Protein AF-A0A2K3L3F2-F1 (afdb_monomer_lite)

pLDDT: mean 91.66, std 7.4, range [53.53, 98.12]

Sequence (121 aa):
AVIVPLGILFFASGLIVNLIQAVCFVIVRPISKNLHRRINRLLAELLWLELVWIFDWWAGVKIQVFTDRETFRVLGKEHALVISNHKSDIDWLVGWILAQRSGCLGSTLAVMKKSSKFLPA

Radius of gyration: 16.31 Å; chains: 1; bounding box: 40×31×43 Å

Structure (mmCIF, N/CA/C/O backbone):
data_AF-A0A2K3L3F2-F1
#
_entry.id   AF-A0A2K3L3F2-F1
#
loop_
_atom_site.group_PDB
_atom_site.id
_atom_site.type_symbol
_atom_site.label_atom_id
_atom_site.label_alt_id
_atom_site.label_comp_id
_atom_site.label_asym_id
_atom_site.label_entity_id
_atom_site.label_seq_id
_atom_site.pdbx_PDB_ins_code
_atom_site.Cartn_x
_atom_site.Cartn_y
_atom_site.Cartn_z
_atom_site.occupancy
_atom_site.B_iso_or_equiv
_atom_site.auth_seq_id
_atom_site.auth_comp_id
_atom_site.auth_asym_id
_atom_site.auth_atom_id
_atom_site.pdbx_PDB_model_num
ATOM 1 N N . ALA A 1 1 ? 8.465 -15.418 17.833 1.00 63.62 1 ALA A N 1
ATOM 2 C CA . ALA A 1 1 ? 8.685 -16.426 16.772 1.00 63.62 1 ALA A CA 1
ATOM 3 C C . ALA A 1 1 ? 8.154 -15.977 15.404 1.00 63.62 1 ALA A C 1
ATOM 5 O O . ALA A 1 1 ? 8.884 -16.115 14.439 1.00 63.62 1 ALA A O 1
ATOM 6 N N . VAL A 1 2 ? 6.946 -15.398 15.304 1.00 75.19 2 VAL A N 1
ATOM 7 C CA . VAL A 1 2 ? 6.312 -15.031 14.010 1.00 75.19 2 VAL A CA 1
ATOM 8 C C . VAL A 1 2 ? 6.909 -13.780 13.333 1.00 75.19 2 VAL A C 1
ATOM 10 O O . VAL A 1 2 ? 6.875 -13.666 12.114 1.00 75.19 2 VAL A O 1
ATOM 13 N N . ILE A 1 3 ? 7.519 -12.874 14.103 1.00 79.50 3 ILE A N 1
ATOM 14 C CA . ILE A 1 3 ? 8.073 -11.604 13.591 1.00 79.50 3 ILE A CA 1
ATOM 15 C C . ILE A 1 3 ? 9.191 -11.831 12.561 1.00 79.50 3 ILE A C 1
ATOM 17 O O . ILE A 1 3 ? 9.231 -11.151 11.544 1.00 79.50 3 ILE A O 1
ATOM 21 N N . VAL A 1 4 ? 10.080 -12.802 12.797 1.00 83.25 4 VAL A N 1
ATOM 22 C CA . VAL A 1 4 ? 11.232 -13.053 11.914 1.00 83.25 4 VAL A CA 1
ATOM 23 C C . VAL A 1 4 ? 10.790 -13.558 10.530 1.00 83.25 4 VAL A C 1
ATOM 25 O O . VAL A 1 4 ? 11.202 -12.956 9.543 1.00 83.25 4 VAL A O 1
ATOM 28 N N . PRO A 1 5 ? 9.913 -14.578 10.409 1.00 88.31 5 PRO A N 1
ATOM 29 C CA . PRO A 1 5 ? 9.360 -14.981 9.116 1.00 88.31 5 PRO A CA 1
ATOM 30 C C . PRO A 1 5 ? 8.631 -1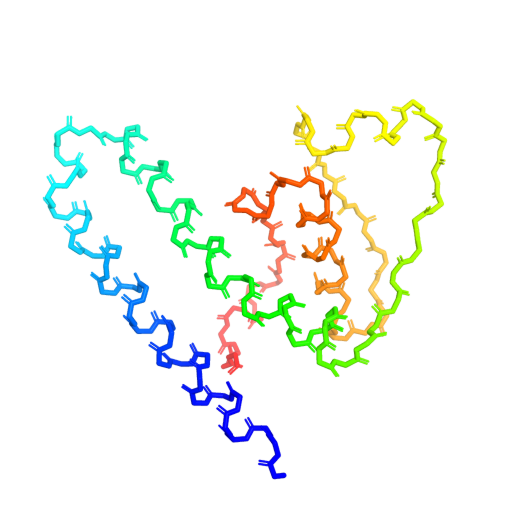3.861 8.366 1.00 88.31 5 PRO A C 1
ATOM 32 O O . PRO A 1 5 ? 8.828 -13.728 7.163 1.00 88.31 5 PRO A O 1
ATOM 35 N N . LEU A 1 6 ? 7.826 -13.044 9.059 1.00 88.31 6 LEU A N 1
ATOM 36 C CA . LEU A 1 6 ? 7.112 -11.924 8.431 1.00 88.31 6 LEU A CA 1
ATOM 37 C C . LEU A 1 6 ? 8.073 -10.836 7.936 1.00 88.31 6 LEU A C 1
ATOM 39 O O . LEU A 1 6 ? 7.906 -10.332 6.832 1.00 88.31 6 LEU A O 1
ATOM 43 N N . GLY A 1 7 ? 9.110 -10.516 8.714 1.00 89.12 7 GLY A N 1
ATOM 44 C CA . GLY A 1 7 ? 10.148 -9.577 8.289 1.00 89.12 7 GLY A CA 1
ATOM 45 C C . GLY A 1 7 ? 10.927 -10.078 7.069 1.00 89.12 7 GLY A C 1
ATOM 46 O O . GLY A 1 7 ? 11.183 -9.310 6.145 1.00 89.12 7 GLY A O 1
ATOM 47 N N . ILE A 1 8 ? 11.257 -11.375 7.024 1.00 92.31 8 ILE A N 1
ATOM 48 C CA . ILE A 1 8 ? 11.921 -11.997 5.866 1.00 92.31 8 ILE A CA 1
ATOM 49 C C . ILE A 1 8 ? 11.017 -11.958 4.632 1.00 92.31 8 ILE A C 1
ATOM 51 O O . ILE A 1 8 ? 11.503 -11.634 3.549 1.00 92.31 8 ILE A O 1
ATOM 55 N N . LEU A 1 9 ? 9.726 -12.269 4.790 1.00 92.31 9 LEU A N 1
ATOM 56 C CA . LEU A 1 9 ? 8.750 -12.217 3.703 1.00 92.31 9 LEU A CA 1
ATOM 57 C C . LEU A 1 9 ? 8.684 -10.806 3.112 1.00 92.31 9 LEU A C 1
ATOM 59 O O . LEU A 1 9 ? 8.948 -10.645 1.923 1.00 92.31 9 LEU A O 1
ATOM 63 N N . PHE A 1 10 ? 8.476 -9.792 3.955 1.00 91.50 10 PHE A N 1
ATOM 64 C CA . PHE A 1 10 ? 8.354 -8.407 3.507 1.00 91.50 10 PHE A CA 1
ATOM 65 C C . PHE A 1 10 ? 9.632 -7.911 2.830 1.00 91.50 10 PHE A C 1
ATOM 67 O O . PHE A 1 10 ? 9.586 -7.244 1.795 1.00 91.50 10 PHE A O 1
ATOM 74 N N . PHE A 1 11 ? 10.795 -8.278 3.372 1.00 92.94 11 PHE A N 1
ATOM 75 C CA . PHE A 1 11 ? 12.080 -7.916 2.784 1.00 92.94 11 PHE A CA 1
ATOM 76 C C . PHE A 1 11 ? 12.303 -8.591 1.423 1.00 92.94 11 PHE A C 1
ATOM 78 O O . PHE A 1 11 ? 12.702 -7.929 0.463 1.00 92.94 11 PHE A O 1
ATOM 85 N N . ALA A 1 12 ? 12.008 -9.888 1.307 1.00 95.69 12 ALA A N 1
ATOM 86 C CA . ALA A 1 12 ? 12.121 -10.626 0.053 1.00 95.69 12 ALA A CA 1
ATOM 87 C C . ALA A 1 12 ? 11.147 -10.090 -1.010 1.00 95.69 12 ALA A C 1
ATOM 89 O O . ALA A 1 12 ? 11.569 -9.803 -2.133 1.00 95.69 12 ALA A O 1
ATOM 90 N N . SER A 1 13 ? 9.877 -9.879 -0.653 1.00 95.75 13 SER A N 1
ATOM 91 C CA . SER A 1 13 ? 8.875 -9.239 -1.511 1.00 95.75 13 SER A CA 1
ATOM 92 C C . SER A 1 13 ? 9.328 -7.853 -1.957 1.00 95.75 13 SER A C 1
ATOM 94 O O . SER A 1 13 ? 9.271 -7.534 -3.144 1.00 95.75 13 SER A O 1
ATOM 96 N N . GLY A 1 14 ? 9.841 -7.044 -1.026 1.00 95.44 14 GLY A N 1
ATOM 97 C CA . GLY A 1 14 ? 10.381 -5.719 -1.301 1.00 95.44 14 GLY A CA 1
ATOM 98 C C . GLY A 1 14 ? 11.513 -5.760 -2.324 1.00 95.44 14 GLY A C 1
ATOM 99 O O . GLY A 1 14 ? 11.484 -4.997 -3.290 1.00 95.44 14 GLY A O 1
ATOM 100 N N . LEU A 1 15 ? 12.474 -6.676 -2.177 1.00 96.44 15 LEU A N 1
ATOM 101 C CA . LEU A 1 15 ? 13.559 -6.859 -3.146 1.00 96.44 15 LEU A CA 1
ATOM 102 C C . LEU A 1 15 ? 13.039 -7.270 -4.529 1.00 96.44 15 LEU A C 1
ATOM 104 O O . LEU A 1 15 ? 13.450 -6.685 -5.531 1.00 96.44 15 LEU A O 1
ATOM 108 N N . ILE A 1 16 ? 12.118 -8.235 -4.590 1.00 96.94 16 ILE A N 1
ATOM 109 C CA . ILE A 1 16 ? 11.528 -8.715 -5.848 1.00 96.94 16 ILE A CA 1
ATOM 110 C C . ILE A 1 16 ? 10.780 -7.580 -6.555 1.00 96.94 16 ILE A C 1
ATOM 112 O O . ILE A 1 16 ? 11.013 -7.319 -7.735 1.00 96.94 16 ILE A O 1
ATOM 116 N N . VAL A 1 17 ? 9.918 -6.862 -5.833 1.00 96.88 17 VAL A N 1
ATOM 117 C CA . VAL A 1 17 ? 9.135 -5.743 -6.371 1.00 96.88 17 VAL A CA 1
ATOM 118 C C . VAL A 1 17 ? 10.051 -4.628 -6.874 1.00 96.88 17 VAL A C 1
ATOM 120 O O . VAL A 1 17 ? 9.863 -4.156 -7.996 1.00 96.88 17 VAL A O 1
ATOM 123 N N . ASN A 1 18 ? 11.072 -4.242 -6.102 1.00 96.12 18 ASN A N 1
ATOM 124 C CA . ASN A 1 18 ? 12.020 -3.202 -6.511 1.00 96.12 18 ASN A CA 1
ATOM 125 C C . ASN A 1 18 ? 12.852 -3.623 -7.730 1.00 96.12 18 ASN A C 1
ATOM 127 O O . ASN A 1 18 ? 13.107 -2.797 -8.607 1.00 96.12 18 ASN A O 1
ATOM 131 N N . LEU A 1 19 ? 13.235 -4.900 -7.837 1.00 97.69 19 LEU A N 1
ATOM 132 C CA . LEU A 1 19 ? 13.923 -5.420 -9.019 1.00 97.69 19 LEU A CA 1
ATOM 133 C C . LEU A 1 19 ? 13.038 -5.307 -10.268 1.00 97.69 19 LEU A C 1
ATOM 135 O O . LEU A 1 19 ? 13.491 -4.816 -11.303 1.00 97.69 19 LEU A O 1
ATOM 139 N N . ILE A 1 20 ? 11.762 -5.691 -10.169 1.00 97.62 20 ILE A N 1
ATOM 140 C CA . ILE A 1 20 ? 10.802 -5.547 -11.272 1.00 97.62 20 ILE A CA 1
ATOM 141 C C . ILE A 1 20 ? 10.615 -4.065 -11.626 1.00 97.62 20 ILE A C 1
ATOM 143 O O . ILE A 1 20 ? 10.662 -3.705 -12.803 1.00 97.62 20 ILE A O 1
ATOM 147 N N . GLN A 1 21 ? 10.463 -3.185 -10.630 1.00 97.06 21 GLN A N 1
ATOM 148 C CA . GLN A 1 21 ? 10.364 -1.738 -10.846 1.00 97.06 21 GLN A CA 1
ATOM 149 C C . GLN A 1 21 ? 11.602 -1.182 -11.564 1.00 97.06 21 GLN A C 1
ATOM 151 O O . GLN A 1 21 ? 11.450 -0.395 -12.498 1.00 97.06 21 GLN A O 1
ATOM 156 N N . ALA A 1 22 ? 12.810 -1.620 -11.199 1.00 97.81 22 ALA A N 1
ATOM 157 C CA . ALA A 1 22 ? 14.054 -1.213 -11.852 1.00 97.81 22 ALA A CA 1
ATOM 158 C C . ALA A 1 22 ? 14.107 -1.659 -13.323 1.00 97.81 22 ALA A C 1
ATOM 160 O O . ALA A 1 22 ? 14.432 -0.861 -14.205 1.00 97.81 22 ALA A O 1
ATOM 161 N N . VAL A 1 23 ? 13.709 -2.900 -13.615 1.00 97.81 23 VAL A N 1
ATOM 162 C CA . VAL A 1 23 ? 13.609 -3.409 -14.993 1.00 97.81 23 VAL A CA 1
ATOM 163 C C . VAL A 1 23 ? 12.583 -2.602 -15.797 1.00 97.81 23 VAL A C 1
ATOM 165 O O . VAL A 1 23 ? 12.879 -2.133 -16.899 1.00 97.81 23 VAL A O 1
ATOM 168 N N . CYS A 1 24 ? 11.394 -2.350 -15.239 1.00 97.25 24 CYS A N 1
ATOM 169 C CA . CYS A 1 24 ? 10.380 -1.506 -15.873 1.00 97.25 24 CYS A CA 1
ATOM 170 C C . CYS A 1 24 ? 10.863 -0.063 -16.076 1.00 97.25 24 CYS A C 1
ATOM 172 O O . CYS A 1 24 ? 10.516 0.569 -17.076 1.00 97.25 24 CYS A O 1
ATOM 174 N N . PHE A 1 25 ? 11.671 0.473 -15.163 1.00 97.38 25 PHE A N 1
ATOM 175 C CA . PHE A 1 25 ? 12.250 1.803 -15.295 1.00 97.38 25 PHE A CA 1
ATOM 176 C C . PHE A 1 25 ? 13.209 1.890 -16.486 1.00 97.38 25 PHE A C 1
ATOM 178 O O . PHE A 1 25 ? 13.173 2.877 -17.216 1.00 97.38 25 PHE A O 1
ATOM 185 N N . VAL A 1 26 ? 14.030 0.865 -16.722 1.00 98.12 26 VAL A N 1
ATOM 186 C CA . VAL A 1 26 ? 14.970 0.848 -17.854 1.00 98.12 26 VAL A CA 1
ATOM 187 C C . VAL A 1 26 ? 14.250 0.599 -19.182 1.00 98.12 26 VAL A C 1
ATOM 189 O O . VAL A 1 26 ? 14.545 1.272 -20.164 1.00 98.12 26 VAL A O 1
ATOM 192 N N . ILE A 1 27 ? 13.280 -0.321 -19.219 1.00 97.50 27 ILE A N 1
ATOM 193 C CA . ILE A 1 27 ? 12.655 -0.773 -20.475 1.00 97.50 27 ILE A CA 1
ATOM 194 C C . ILE A 1 27 ? 11.414 0.054 -20.841 1.00 97.50 27 ILE A C 1
ATOM 196 O O . ILE A 1 27 ? 11.261 0.498 -21.976 1.00 97.50 27 ILE A O 1
ATOM 200 N N . VAL A 1 28 ? 10.502 0.270 -19.890 1.00 97.38 28 VAL A N 1
ATOM 201 C CA . VAL A 1 28 ? 9.164 0.829 -20.162 1.00 97.38 28 VAL A CA 1
ATOM 202 C C . VAL A 1 28 ? 9.160 2.351 -20.095 1.00 97.38 28 VAL A C 1
ATOM 204 O O . VAL A 1 28 ? 8.490 3.009 -20.894 1.00 97.38 28 VAL A O 1
ATOM 207 N N . ARG A 1 29 ? 9.900 2.943 -19.149 1.00 96.31 29 ARG A N 1
ATOM 208 C CA . ARG A 1 29 ? 9.914 4.401 -18.953 1.00 96.31 29 ARG A CA 1
ATOM 209 C C . ARG A 1 29 ? 10.360 5.191 -20.191 1.00 96.31 29 ARG A C 1
ATOM 211 O O . ARG A 1 29 ? 9.733 6.230 -20.420 1.00 96.31 29 ARG A O 1
ATOM 218 N N . PRO A 1 30 ? 11.379 4.770 -20.975 1.00 96.94 30 PRO A N 1
ATOM 219 C CA . PRO A 1 30 ? 11.766 5.483 -22.194 1.00 96.94 30 PRO A CA 1
ATOM 220 C C . PRO A 1 30 ? 10.661 5.488 -23.255 1.00 96.94 30 PRO A C 1
ATOM 222 O O . PRO A 1 30 ? 10.522 6.470 -23.975 1.00 96.94 30 PRO A O 1
ATOM 225 N N . ILE A 1 31 ? 9.849 4.427 -23.310 1.00 97.12 31 ILE A N 1
ATOM 226 C CA . ILE A 1 31 ? 8.755 4.276 -24.278 1.00 97.12 31 ILE A CA 1
ATOM 227 C C . ILE A 1 31 ? 7.534 5.092 -23.841 1.00 97.12 31 ILE A C 1
ATOM 229 O O . ILE A 1 31 ? 6.945 5.829 -24.628 1.00 97.12 31 ILE A O 1
ATOM 233 N N . SER A 1 32 ? 7.125 4.972 -22.574 1.00 97.62 32 SER A N 1
ATOM 234 C CA . SER A 1 32 ? 5.968 5.697 -22.052 1.00 97.62 32 SER A CA 1
ATOM 235 C C . SER A 1 32 ? 6.054 5.923 -20.550 1.00 97.62 32 SER A C 1
ATOM 237 O O . SER A 1 32 ? 5.917 5.011 -19.729 1.00 97.62 32 SER A O 1
ATOM 239 N N . LYS A 1 33 ? 6.146 7.201 -20.171 1.00 96.62 33 LYS A N 1
ATOM 240 C CA . LYS A 1 33 ? 6.066 7.625 -18.768 1.00 96.62 33 LYS A CA 1
ATOM 241 C C . LYS A 1 33 ? 4.725 7.246 -18.136 1.00 96.62 33 LYS A C 1
ATOM 243 O O . LYS A 1 33 ? 4.685 6.938 -16.949 1.00 96.62 33 LYS A O 1
ATOM 248 N N . ASN A 1 34 ? 3.629 7.290 -18.897 1.00 97.12 34 ASN A N 1
ATOM 249 C CA . ASN A 1 34 ? 2.290 6.994 -18.381 1.00 97.12 34 ASN A CA 1
ATOM 250 C C . ASN A 1 34 ? 2.136 5.504 -18.064 1.00 97.12 34 ASN A C 1
ATOM 252 O O . ASN A 1 34 ? 1.635 5.162 -16.994 1.00 97.12 34 ASN A O 1
ATOM 256 N N . LEU A 1 35 ? 2.611 4.634 -18.961 1.00 96.69 35 LEU A N 1
ATOM 257 C CA . LEU A 1 35 ? 2.586 3.190 -18.748 1.00 96.69 35 LEU A CA 1
ATOM 258 C C . LEU A 1 35 ? 3.472 2.794 -17.564 1.00 96.69 35 LEU A C 1
ATOM 260 O O . LEU A 1 35 ? 3.008 2.093 -16.669 1.00 96.69 35 LEU A O 1
ATOM 264 N N . HIS A 1 36 ? 4.692 3.334 -17.499 1.00 97.12 36 HIS A N 1
ATOM 265 C CA . HIS A 1 36 ? 5.587 3.135 -16.360 1.00 97.12 36 HIS A CA 1
ATOM 266 C C . HIS A 1 36 ? 4.922 3.517 -15.029 1.00 97.12 36 HIS A C 1
ATOM 268 O O . HIS A 1 36 ? 4.956 2.735 -14.085 1.00 97.12 36 HIS A O 1
ATOM 274 N N . ARG A 1 37 ? 4.265 4.687 -14.941 1.00 95.56 37 ARG A N 1
ATOM 275 C CA . ARG A 1 37 ? 3.569 5.103 -13.708 1.00 95.56 37 ARG A CA 1
ATOM 276 C C . ARG A 1 37 ? 2.432 4.153 -13.322 1.00 95.56 37 ARG A C 1
ATOM 278 O O . ARG A 1 37 ? 2.274 3.879 -12.139 1.00 95.56 37 ARG A O 1
ATOM 285 N N . ARG A 1 38 ? 1.665 3.641 -14.293 1.00 95.94 38 ARG A N 1
ATOM 286 C CA . ARG A 1 38 ? 0.590 2.666 -14.034 1.00 95.94 38 ARG A CA 1
ATOM 287 C C . ARG A 1 38 ? 1.144 1.344 -13.502 1.00 95.94 38 ARG A C 1
ATOM 289 O O . ARG A 1 38 ? 0.657 0.868 -12.486 1.00 95.94 38 ARG A O 1
ATOM 296 N N . ILE A 1 39 ? 2.183 0.800 -14.136 1.00 96.12 39 ILE A N 1
ATOM 297 C CA . ILE A 1 39 ? 2.836 -0.438 -13.684 1.00 96.12 39 ILE A CA 1
ATOM 298 C C . ILE A 1 39 ? 3.438 -0.247 -12.291 1.00 96.12 39 ILE A C 1
ATOM 300 O O . ILE A 1 39 ? 3.193 -1.051 -11.400 1.00 96.12 39 ILE A O 1
ATOM 304 N N . ASN A 1 40 ? 4.164 0.851 -12.070 1.00 95.38 40 ASN A N 1
ATOM 305 C CA . ASN A 1 40 ? 4.787 1.127 -10.780 1.00 95.38 40 ASN A CA 1
ATOM 306 C C . ASN A 1 40 ? 3.756 1.251 -9.650 1.00 95.38 40 ASN A C 1
ATOM 308 O O . ASN A 1 40 ? 4.009 0.773 -8.548 1.00 95.38 40 ASN A O 1
ATOM 312 N N . ARG A 1 41 ? 2.590 1.852 -9.934 1.00 95.50 41 ARG A N 1
ATOM 313 C CA . ARG A 1 41 ? 1.458 1.917 -9.000 1.00 95.50 41 ARG A CA 1
ATOM 314 C C . ARG A 1 41 ? 0.975 0.517 -8.613 1.00 95.50 41 ARG A C 1
ATOM 316 O O . ARG A 1 41 ? 0.821 0.254 -7.429 1.00 95.50 41 ARG A O 1
ATOM 323 N N . LEU A 1 42 ? 0.770 -0.367 -9.593 1.00 96.06 42 LEU A N 1
ATOM 324 C CA . LEU A 1 42 ? 0.330 -1.745 -9.342 1.00 96.06 42 LEU A CA 1
ATOM 325 C C . LEU A 1 42 ? 1.363 -2.532 -8.525 1.00 96.06 42 LEU A C 1
ATOM 327 O O . LEU A 1 42 ? 1.002 -3.214 -7.577 1.00 96.06 42 LEU A O 1
ATOM 331 N N . LEU A 1 43 ? 2.650 -2.400 -8.852 1.00 95.56 43 LEU A N 1
ATOM 332 C CA . LEU A 1 43 ? 3.734 -3.061 -8.121 1.00 95.56 43 LEU A CA 1
ATOM 333 C C . LEU A 1 43 ? 3.832 -2.583 -6.665 1.00 95.56 43 LEU A C 1
ATOM 335 O O . LEU A 1 43 ? 4.005 -3.398 -5.763 1.00 95.56 43 LEU A O 1
ATOM 339 N N . ALA A 1 44 ? 3.688 -1.276 -6.428 1.00 93.50 44 ALA A N 1
ATOM 340 C CA . ALA A 1 44 ? 3.654 -0.728 -5.074 1.00 93.50 44 ALA A CA 1
ATOM 341 C C . ALA A 1 44 ? 2.423 -1.220 -4.297 1.00 93.50 44 ALA A C 1
ATOM 343 O O . ALA A 1 44 ? 2.542 -1.592 -3.135 1.00 93.50 44 ALA A O 1
ATOM 344 N N . GLU A 1 45 ? 1.257 -1.271 -4.947 1.00 95.81 45 GLU A N 1
ATOM 345 C CA . GLU A 1 45 ? 0.033 -1.812 -4.352 1.00 95.81 45 GLU A CA 1
ATOM 346 C C . GLU A 1 45 ? 0.211 -3.271 -3.920 1.00 95.81 45 GLU A C 1
ATOM 348 O O . GLU A 1 45 ? -0.134 -3.601 -2.791 1.00 95.81 45 GLU A O 1
ATOM 353 N N . LEU A 1 46 ? 0.831 -4.117 -4.754 1.00 94.75 46 LEU A N 1
ATOM 354 C CA . LEU A 1 46 ? 1.131 -5.512 -4.408 1.00 94.75 46 LEU A CA 1
ATOM 355 C C . LEU A 1 46 ? 1.984 -5.638 -3.140 1.00 94.75 46 LEU A C 1
ATOM 357 O O . LEU A 1 46 ? 1.695 -6.491 -2.305 1.00 94.75 46 LEU A O 1
ATOM 361 N N . LEU A 1 47 ? 2.992 -4.779 -2.967 1.00 93.94 47 LEU A N 1
ATOM 362 C CA . LEU A 1 47 ? 3.808 -4.772 -1.750 1.00 93.94 47 LEU A CA 1
ATOM 363 C C . LEU A 1 47 ? 2.984 -4.357 -0.520 1.00 93.94 47 LEU A C 1
ATOM 365 O O . LEU A 1 47 ? 3.104 -4.949 0.549 1.00 93.94 47 LEU A O 1
ATOM 369 N N . TRP A 1 48 ? 2.113 -3.357 -0.664 1.00 94.69 48 TRP A N 1
ATOM 370 C CA . TRP A 1 48 ? 1.246 -2.905 0.427 1.00 94.69 48 TRP A CA 1
ATOM 371 C C . TRP A 1 48 ? 0.165 -3.917 0.807 1.00 94.69 48 TRP A C 1
ATOM 373 O O . TRP A 1 48 ? -0.222 -3.972 1.976 1.00 94.69 48 TRP A O 1
ATOM 383 N N . LEU A 1 49 ? -0.297 -4.738 -0.139 1.00 95.31 49 LEU A N 1
ATOM 384 C CA . LEU A 1 49 ? -1.247 -5.815 0.138 1.00 95.31 49 LEU A CA 1
ATOM 385 C C . LEU A 1 49 ? -0.697 -6.844 1.124 1.00 95.31 49 LEU A C 1
ATOM 387 O O . LEU A 1 49 ? -1.482 -7.418 1.872 1.00 95.31 49 LEU A O 1
ATOM 391 N N . GLU A 1 50 ? 0.620 -7.046 1.180 1.00 94.38 50 GLU A N 1
ATOM 392 C CA . GLU A 1 50 ? 1.237 -7.931 2.170 1.00 94.38 50 GLU A CA 1
ATOM 393 C C . GLU A 1 50 ? 0.975 -7.434 3.601 1.00 94.38 50 GLU A C 1
ATOM 395 O O . GLU A 1 50 ? 0.546 -8.197 4.466 1.00 94.38 50 GLU A O 1
ATOM 400 N N . LEU A 1 51 ? 1.123 -6.126 3.835 1.00 91.50 51 LEU A N 1
ATOM 401 C CA . LEU A 1 51 ? 0.834 -5.506 5.131 1.00 91.50 51 LEU A CA 1
ATOM 402 C C . LEU A 1 51 ? -0.664 -5.514 5.449 1.00 91.50 51 LEU A C 1
ATOM 404 O O . LEU A 1 51 ? -1.059 -5.807 6.578 1.00 91.50 51 LEU A O 1
ATOM 408 N N . VAL A 1 52 ? -1.509 -5.229 4.453 1.00 94.38 52 VAL A N 1
ATOM 409 C CA . VAL A 1 52 ? -2.969 -5.312 4.609 1.00 94.38 52 VAL A CA 1
ATOM 410 C C . VAL A 1 52 ? -3.391 -6.737 4.970 1.00 94.38 52 VAL A C 1
ATOM 412 O O . VAL A 1 52 ? -4.215 -6.915 5.864 1.00 94.38 52 VAL A O 1
ATOM 415 N N . TRP A 1 53 ? -2.801 -7.751 4.333 1.00 93.94 53 TRP A N 1
ATOM 416 C CA . TRP A 1 53 ? -3.078 -9.161 4.603 1.00 93.94 53 TRP A CA 1
ATOM 417 C C . TRP A 1 53 ? -2.740 -9.555 6.046 1.00 93.94 53 TRP A C 1
ATOM 419 O O . TRP A 1 53 ? -3.550 -10.220 6.698 1.00 93.94 53 TRP A O 1
ATOM 429 N N . ILE A 1 54 ? -1.603 -9.091 6.581 1.00 91.25 54 ILE A N 1
ATOM 430 C CA . ILE A 1 54 ? -1.216 -9.347 7.979 1.00 91.25 54 ILE A CA 1
ATOM 431 C C . ILE A 1 54 ? -2.295 -8.834 8.947 1.00 91.25 54 ILE A C 1
ATOM 433 O O . ILE A 1 54 ? -2.627 -9.506 9.922 1.00 91.25 54 ILE A O 1
ATOM 437 N N . PHE A 1 55 ? -2.876 -7.664 8.689 1.00 89.25 55 PHE A N 1
ATOM 438 C CA . PHE A 1 55 ? -3.822 -7.042 9.617 1.00 89.25 55 PHE A CA 1
ATOM 439 C C . PHE A 1 55 ? -5.271 -7.500 9.419 1.00 89.25 55 PHE A C 1
ATOM 441 O O . PHE A 1 55 ? -5.945 -7.855 10.387 1.00 89.25 55 PHE A O 1
ATOM 448 N N . ASP A 1 56 ? -5.759 -7.492 8.180 1.00 89.94 56 ASP A N 1
ATOM 449 C CA . ASP A 1 56 ? -7.161 -7.784 7.863 1.00 89.94 56 ASP A CA 1
ATOM 450 C C . ASP A 1 56 ? -7.444 -9.294 7.945 1.00 89.94 56 ASP A C 1
ATOM 452 O O . ASP A 1 56 ? -8.440 -9.707 8.544 1.00 89.94 56 ASP A O 1
ATOM 456 N N . TRP A 1 57 ? -6.543 -10.130 7.408 1.00 90.31 57 TRP A N 1
ATOM 457 C CA . TRP A 1 57 ? -6.725 -11.584 7.364 1.00 90.31 57 TRP A CA 1
ATOM 458 C C . TRP A 1 57 ? -6.044 -12.313 8.527 1.00 90.31 57 TRP A C 1
ATOM 460 O O . TRP A 1 57 ? -6.719 -13.042 9.249 1.00 90.31 57 TRP A O 1
ATOM 470 N N . TRP A 1 58 ? -4.735 -12.119 8.740 1.00 90.94 58 TRP A N 1
ATOM 471 C CA . TRP A 1 58 ? -3.986 -12.900 9.741 1.00 90.94 58 TRP A CA 1
ATOM 472 C C . TRP A 1 58 ? -4.311 -12.488 11.186 1.00 90.94 58 TRP A C 1
ATOM 474 O O . TRP A 1 58 ? -4.594 -13.347 12.019 1.00 90.94 58 TRP A O 1
ATOM 484 N N . ALA A 1 59 ? -4.330 -11.186 11.487 1.00 90.12 59 ALA A N 1
ATOM 485 C CA . ALA A 1 59 ? -4.680 -10.671 12.814 1.00 90.12 59 ALA A CA 1
ATOM 486 C C . ALA A 1 59 ? -6.201 -10.543 13.043 1.00 90.12 59 ALA A C 1
ATOM 488 O O . ALA A 1 59 ? -6.639 -10.320 14.171 1.00 90.12 59 ALA A O 1
ATOM 489 N N . GLY A 1 60 ? -7.013 -10.670 11.986 1.00 91.00 60 GLY A N 1
ATOM 490 C CA . GLY A 1 60 ? -8.475 -10.628 12.065 1.00 91.00 60 GLY A CA 1
ATOM 491 C C . GLY A 1 60 ? -9.057 -9.271 12.480 1.00 91.00 60 GLY A C 1
ATOM 492 O O . GLY A 1 60 ? -10.182 -9.220 12.988 1.00 91.00 60 GLY A O 1
ATOM 493 N N . VAL A 1 61 ? -8.319 -8.173 12.282 1.00 90.44 61 VAL A N 1
ATOM 494 C CA . VAL A 1 61 ? -8.728 -6.832 12.721 1.00 90.44 61 VAL A CA 1
ATOM 495 C C . VAL A 1 61 ? -9.989 -6.388 11.977 1.00 90.44 61 VAL A C 1
ATOM 497 O O . VAL A 1 61 ? -10.043 -6.349 10.749 1.00 90.44 61 VAL A O 1
ATOM 500 N N . LYS A 1 62 ? -11.031 -6.004 12.723 1.00 91.12 62 LYS A N 1
ATOM 501 C CA . LYS A 1 62 ? -12.291 -5.507 12.153 1.00 91.12 62 LYS A CA 1
ATOM 502 C C . LYS A 1 62 ? -12.338 -3.985 12.179 1.00 91.12 62 LYS A C 1
ATOM 504 O O . LYS A 1 62 ? -12.575 -3.379 13.217 1.00 91.12 62 LYS A O 1
ATOM 509 N N . ILE A 1 63 ? -12.162 -3.374 11.010 1.00 89.81 63 ILE A N 1
ATOM 510 C CA . ILE A 1 63 ? -12.343 -1.929 10.825 1.00 89.81 63 ILE A CA 1
ATOM 511 C C . ILE A 1 63 ? -13.799 -1.630 10.479 1.00 89.81 63 ILE A C 1
ATOM 513 O O . ILE A 1 63 ? -14.331 -2.176 9.508 1.00 89.81 63 ILE A O 1
ATOM 517 N N . GLN A 1 64 ? -14.408 -0.739 11.258 1.00 93.00 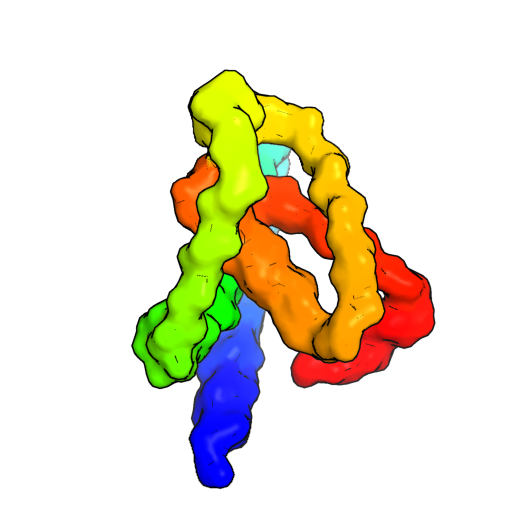64 GLN A N 1
ATOM 518 C CA . GLN A 1 64 ? -15.745 -0.198 11.039 1.00 93.00 64 GLN A CA 1
ATOM 519 C C . GLN A 1 64 ? -15.633 1.296 10.737 1.00 93.00 64 GLN A C 1
ATOM 521 O O . GLN A 1 64 ? -14.946 2.026 11.449 1.00 93.00 64 GLN A O 1
ATOM 526 N N . VAL A 1 65 ? -16.293 1.738 9.668 1.00 93.12 65 VAL A N 1
ATOM 527 C CA . VAL A 1 65 ? -16.282 3.132 9.215 1.00 93.12 65 VAL A CA 1
ATOM 528 C C . VAL A 1 65 ? -17.676 3.702 9.409 1.00 93.12 65 VAL A C 1
ATOM 530 O O . VAL A 1 65 ? -18.644 3.161 8.878 1.00 93.12 65 VAL A O 1
ATOM 533 N N . PHE A 1 66 ? -17.765 4.800 10.152 1.00 95.38 66 PHE A N 1
ATOM 534 C CA . PHE A 1 66 ? -19.004 5.537 10.368 1.00 95.38 66 PHE A CA 1
ATOM 535 C C . PHE A 1 66 ? -18.919 6.852 9.603 1.00 95.38 66 PHE A C 1
ATOM 537 O O . PHE A 1 66 ? -18.048 7.676 9.866 1.00 95.38 66 PHE A O 1
ATOM 544 N N . THR A 1 67 ? -19.793 7.022 8.619 1.00 95.44 67 THR A N 1
ATOM 545 C CA . THR A 1 67 ? -19.850 8.209 7.765 1.00 95.44 67 THR A CA 1
ATOM 546 C C . THR A 1 67 ? -21.241 8.309 7.141 1.00 95.44 67 THR A C 1
ATOM 548 O O . THR A 1 67 ? -21.993 7.328 7.127 1.00 95.44 67 THR A O 1
ATOM 551 N N . ASP A 1 68 ? -21.615 9.489 6.658 1.00 97.62 68 ASP A N 1
ATOM 552 C CA . ASP A 1 68 ? -22.861 9.673 5.927 1.00 97.62 68 ASP A CA 1
ATOM 553 C C . ASP A 1 68 ? -22.809 8.989 4.543 1.00 97.62 68 ASP A C 1
ATOM 555 O O . ASP A 1 68 ? -21.759 8.592 4.027 1.00 97.62 68 ASP A O 1
ATOM 559 N N . ARG A 1 69 ? -23.980 8.825 3.920 1.00 96.56 69 ARG A N 1
ATOM 560 C CA . ARG A 1 69 ? -24.096 8.115 2.638 1.00 96.56 69 ARG A CA 1
ATOM 561 C C . ARG A 1 69 ? -23.430 8.849 1.477 1.00 96.56 69 ARG A C 1
ATOM 563 O O . ARG A 1 69 ? -23.055 8.187 0.511 1.00 96.56 69 ARG A O 1
ATOM 570 N N . GLU A 1 70 ? -23.346 10.174 1.520 1.00 96.25 70 GLU A N 1
ATOM 571 C CA . GLU A 1 70 ? -22.776 10.971 0.435 1.00 96.25 70 GLU A CA 1
ATOM 572 C C . GLU A 1 70 ? -21.257 10.813 0.433 1.00 96.25 70 GLU A C 1
ATOM 574 O O . GLU A 1 70 ? -20.695 10.388 -0.578 1.00 96.25 70 GLU A O 1
ATOM 579 N N . THR A 1 71 ? -20.625 10.978 1.597 1.00 94.31 71 THR A N 1
ATOM 580 C CA . THR A 1 71 ? -19.189 10.749 1.799 1.00 94.31 71 THR A CA 1
ATOM 581 C C . THR A 1 71 ? -18.790 9.309 1.459 1.00 94.31 71 THR A C 1
ATOM 583 O O . THR A 1 71 ? -17.808 9.078 0.750 1.00 94.31 71 THR A O 1
ATOM 586 N N . PHE A 1 72 ? -19.580 8.311 1.878 1.00 94.06 72 PHE A N 1
ATOM 587 C CA . PHE A 1 72 ? -19.286 6.908 1.558 1.00 94.06 72 PHE A CA 1
ATOM 588 C C . PHE A 1 72 ? -19.262 6.628 0.044 1.00 94.06 72 PHE A C 1
ATOM 590 O O . PHE A 1 72 ? -18.475 5.811 -0.430 1.00 94.06 72 PHE A O 1
ATOM 597 N N . ARG A 1 73 ? -20.114 7.302 -0.742 1.00 94.75 73 ARG A N 1
ATOM 598 C CA . ARG A 1 73 ? -20.220 7.079 -2.197 1.00 94.75 73 ARG A CA 1
ATOM 599 C C . ARG A 1 73 ? -19.018 7.596 -2.980 1.00 94.75 73 ARG A C 1
ATOM 601 O O . ARG A 1 73 ? -18.756 7.056 -4.062 1.00 94.75 73 ARG A O 1
ATOM 608 N N . VAL A 1 74 ? -18.338 8.623 -2.473 1.00 95.75 74 VAL A N 1
ATOM 609 C CA . VAL A 1 74 ? -17.189 9.273 -3.128 1.00 95.75 74 VAL A CA 1
ATOM 610 C C . VAL A 1 74 ? -15.837 8.753 -2.635 1.00 95.75 74 VAL A C 1
ATOM 612 O O . VAL A 1 74 ? -14.811 9.028 -3.257 1.00 95.75 74 VAL A O 1
ATOM 615 N N . LEU A 1 75 ? -15.823 7.933 -1.579 1.00 93.56 75 LEU A N 1
ATOM 616 C CA . LEU A 1 75 ? -14.605 7.363 -1.011 1.00 93.56 75 LEU A CA 1
ATOM 617 C C . LEU A 1 75 ? -13.770 6.628 -2.079 1.00 93.56 75 LEU A C 1
ATOM 619 O O . LEU A 1 75 ? -14.266 5.761 -2.798 1.00 93.56 75 LEU A O 1
ATOM 623 N N . GLY A 1 76 ? -12.497 7.013 -2.205 1.00 93.56 76 GLY A N 1
ATOM 624 C CA . GLY A 1 76 ? -11.559 6.458 -3.190 1.00 93.56 76 GLY A CA 1
ATOM 625 C C . GLY A 1 76 ? -11.753 6.930 -4.639 1.00 93.56 76 GLY A C 1
ATOM 626 O O . GLY A 1 76 ? -10.945 6.568 -5.493 1.00 93.56 76 GLY A O 1
ATOM 627 N N . LYS A 1 77 ? -12.778 7.744 -4.931 1.00 95.06 77 LYS A N 1
ATOM 628 C CA . LYS A 1 77 ? -13.088 8.240 -6.288 1.00 95.06 77 LYS A CA 1
ATOM 629 C C . LYS A 1 77 ? -12.584 9.655 -6.559 1.00 95.06 77 LYS A C 1
ATOM 631 O O . LYS A 1 77 ? -12.550 10.070 -7.714 1.00 95.06 77 LYS A O 1
ATOM 636 N N . GLU A 1 78 ? -12.175 10.374 -5.521 1.00 95.69 78 GLU A N 1
ATOM 637 C CA . GLU A 1 78 ? -11.650 11.734 -5.607 1.00 95.69 78 GLU A CA 1
ATOM 638 C C . GLU A 1 78 ? -10.325 11.888 -4.853 1.00 95.69 78 GLU A C 1
ATOM 640 O O . GLU A 1 78 ? -9.924 11.035 -4.056 1.00 95.69 78 GLU A O 1
ATOM 645 N N . HIS A 1 79 ? -9.624 12.989 -5.122 1.00 94.50 79 HIS A N 1
ATOM 646 C CA . HIS A 1 79 ? -8.453 13.362 -4.341 1.00 94.50 79 HIS A CA 1
ATOM 647 C C . HIS A 1 79 ? -8.899 13.840 -2.960 1.00 94.50 79 HIS A C 1
ATOM 649 O O . HIS A 1 79 ? -9.531 14.885 -2.843 1.00 94.50 79 HIS A O 1
ATOM 655 N N . ALA A 1 80 ? -8.532 13.092 -1.923 1.00 93.44 80 ALA A N 1
ATOM 656 C CA . ALA A 1 80 ? -8.890 13.397 -0.545 1.00 93.44 80 ALA A CA 1
ATOM 657 C C . ALA A 1 80 ? -7.647 13.488 0.346 1.00 93.44 80 ALA A C 1
ATOM 659 O O . ALA A 1 80 ? -6.673 12.752 0.166 1.00 93.44 80 ALA A O 1
ATOM 660 N N . LEU A 1 81 ? -7.709 14.377 1.337 1.00 94.00 81 LEU A N 1
ATOM 661 C CA . LEU A 1 81 ? -6.761 14.443 2.442 1.00 94.00 81 LEU A CA 1
ATOM 662 C C . LEU A 1 81 ? -7.450 13.903 3.694 1.00 94.00 81 LEU A C 1
ATOM 664 O O . LEU A 1 81 ? -8.402 14.502 4.187 1.00 94.00 81 LEU A O 1
ATOM 668 N N . VAL A 1 82 ? -6.953 12.784 4.220 1.00 92.06 82 VAL A N 1
ATOM 669 C CA . VAL A 1 82 ? -7.462 12.203 5.465 1.00 92.06 82 VAL A CA 1
ATOM 670 C C . VAL A 1 82 ? -6.610 12.704 6.624 1.00 92.06 82 VAL A C 1
ATOM 672 O O . VAL A 1 82 ? -5.433 12.363 6.735 1.00 92.06 82 VAL A O 1
ATOM 675 N N . ILE A 1 83 ? -7.210 13.516 7.492 1.00 92.69 83 ILE A N 1
ATOM 676 C CA . ILE A 1 83 ? -6.585 13.986 8.731 1.00 92.69 83 ILE A CA 1
ATOM 677 C C . ILE A 1 83 ? -7.090 13.098 9.862 1.00 92.69 83 ILE A C 1
ATOM 679 O O . ILE A 1 83 ? -8.286 13.04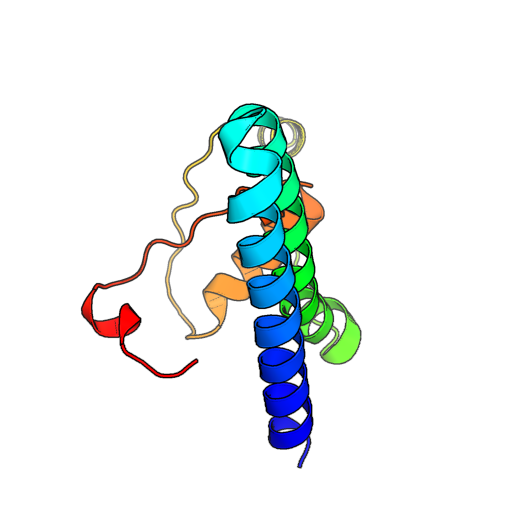1 10.126 1.00 92.69 83 ILE A O 1
ATOM 683 N N . SER A 1 84 ? -6.175 12.387 10.513 1.00 90.94 84 SER A N 1
ATOM 684 C CA . SER A 1 84 ? -6.482 11.494 11.632 1.00 90.94 84 SER A CA 1
ATOM 685 C C . SER A 1 84 ? -5.768 11.971 12.890 1.00 90.94 84 SER A C 1
ATOM 687 O O . SER A 1 84 ? -4.658 12.504 12.820 1.00 90.94 84 SER A O 1
ATOM 689 N N . ASN A 1 85 ? -6.384 11.758 14.050 1.00 92.06 85 ASN A N 1
ATOM 690 C CA . ASN A 1 85 ? -5.647 11.773 15.306 1.00 92.06 85 ASN A CA 1
ATOM 691 C C . ASN A 1 85 ? -4.645 10.603 15.327 1.00 92.06 85 ASN A C 1
ATOM 693 O O . ASN A 1 85 ? -4.855 9.592 14.662 1.00 92.06 85 ASN A O 1
ATOM 697 N N . HIS A 1 86 ? -3.567 10.737 16.098 1.00 89.56 86 HIS A N 1
ATOM 698 C CA . HIS A 1 86 ? -2.558 9.689 16.249 1.00 89.56 86 HIS A CA 1
ATOM 699 C C . HIS A 1 86 ? -2.546 9.193 17.695 1.00 89.56 86 HIS A C 1
ATOM 701 O O . HIS A 1 86 ? -2.329 9.973 18.622 1.00 89.56 86 HIS A O 1
ATOM 707 N N . LYS A 1 87 ? -2.838 7.908 17.880 1.00 88.75 87 LYS A N 1
ATOM 708 C CA . LYS A 1 87 ? -2.946 7.218 19.167 1.00 88.75 87 LYS A CA 1
ATOM 709 C C . LYS A 1 87 ? -2.000 6.020 19.263 1.00 88.75 87 LYS A C 1
ATOM 711 O O . LYS A 1 87 ? -1.563 5.703 20.366 1.00 88.75 87 LYS A O 1
ATOM 716 N N . SER A 1 88 ? -1.702 5.357 18.150 1.00 87.06 88 SER A N 1
ATOM 717 C CA . SER A 1 88 ? -0.836 4.181 18.093 1.00 87.06 88 SER A CA 1
ATOM 718 C C . SER A 1 88 ? 0.090 4.216 16.880 1.00 87.06 88 SER A C 1
ATOM 720 O O . SER A 1 88 ? -0.281 4.697 15.809 1.00 87.06 88 SER A O 1
ATOM 722 N N . ASP A 1 89 ? 1.276 3.625 17.025 1.00 83.62 89 ASP A N 1
ATOM 723 C CA . ASP A 1 89 ? 2.293 3.530 15.969 1.00 83.62 89 ASP A CA 1
ATOM 724 C C . ASP A 1 89 ? 1.809 2.772 14.720 1.00 83.62 89 ASP A C 1
ATOM 726 O O . ASP A 1 89 ? 2.397 2.904 13.649 1.00 83.62 89 ASP A O 1
ATOM 730 N N . ILE A 1 90 ? 0.720 2.005 14.834 1.00 85.00 90 ILE A N 1
ATOM 731 C CA . ILE A 1 90 ? 0.111 1.232 13.742 1.00 85.00 90 ILE A CA 1
ATOM 732 C C . ILE A 1 90 ? -1.114 1.909 13.108 1.00 85.00 90 ILE A C 1
ATOM 734 O O . ILE A 1 90 ? -1.703 1.345 12.190 1.00 85.00 90 ILE A O 1
ATOM 738 N N . ASP A 1 91 ? -1.510 3.111 13.546 1.00 87.75 91 ASP A N 1
ATOM 739 C CA . ASP A 1 91 ? -2.726 3.780 13.043 1.00 87.75 91 ASP A CA 1
ATOM 740 C C . ASP 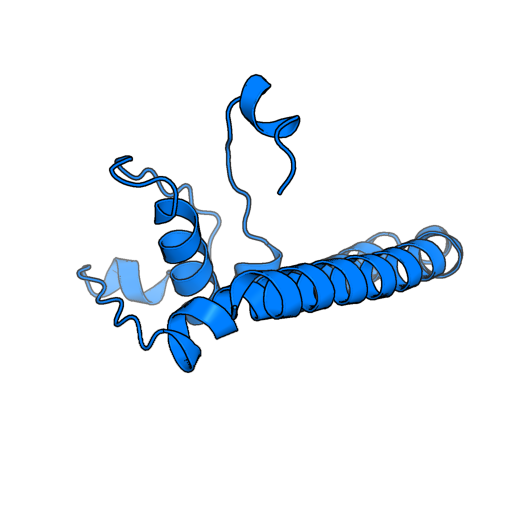A 1 91 ? -2.703 3.993 11.524 1.00 87.75 91 ASP A C 1
ATOM 742 O O . ASP A 1 91 ? -3.735 3.940 10.854 1.00 87.75 91 ASP A O 1
ATOM 746 N N . TRP A 1 92 ? -1.515 4.193 10.951 1.00 88.31 92 TRP A N 1
ATOM 747 C CA . TRP A 1 92 ? -1.351 4.362 9.509 1.00 88.31 92 TRP A CA 1
ATOM 748 C C . TRP A 1 92 ? -1.817 3.129 8.718 1.00 88.31 92 TRP A C 1
ATOM 750 O O . TRP A 1 92 ? -2.327 3.278 7.608 1.00 88.31 92 TRP A O 1
ATOM 760 N N . LEU A 1 93 ? -1.741 1.924 9.294 1.00 90.94 93 LEU A N 1
ATOM 761 C CA . LEU A 1 93 ? -2.219 0.697 8.653 1.00 90.94 93 LEU A CA 1
ATOM 762 C C . LEU A 1 93 ? -3.743 0.644 8.551 1.00 90.94 93 LEU A C 1
ATOM 764 O O . LEU A 1 93 ? -4.270 0.122 7.570 1.00 90.94 93 LEU A O 1
ATOM 768 N N . VAL A 1 94 ? -4.465 1.250 9.500 1.00 92.19 94 VAL A N 1
ATOM 769 C CA . VAL A 1 94 ? -5.924 1.421 9.395 1.00 92.19 94 VAL A CA 1
ATOM 770 C C . VAL A 1 94 ? -6.262 2.256 8.158 1.00 92.19 94 VAL A C 1
ATOM 772 O O . VAL A 1 94 ? -7.171 1.905 7.404 1.00 92.19 94 VAL A O 1
ATOM 775 N N . GLY A 1 95 ? -5.480 3.310 7.902 1.00 92.62 95 GLY A N 1
ATOM 776 C CA . GLY A 1 95 ? -5.583 4.118 6.686 1.00 92.62 95 GLY A CA 1
ATOM 777 C C . GLY A 1 95 ? -5.324 3.313 5.408 1.00 92.62 95 GLY A C 1
ATOM 778 O O . GLY A 1 95 ? -6.070 3.449 4.441 1.00 92.62 95 GLY A O 1
ATOM 779 N N . TRP A 1 96 ? -4.327 2.422 5.413 1.00 93.88 96 TRP A N 1
ATOM 780 C CA . TRP A 1 96 ? -4.034 1.528 4.283 1.00 93.88 96 TRP A CA 1
ATOM 781 C C . TRP A 1 96 ? -5.171 0.541 4.013 1.00 93.88 96 TRP A C 1
ATOM 783 O O . TRP A 1 96 ? -5.559 0.348 2.864 1.00 93.88 96 TRP A O 1
ATOM 793 N N . ILE A 1 97 ? -5.758 -0.049 5.055 1.00 94.81 97 ILE A N 1
ATOM 794 C CA . ILE A 1 97 ? -6.899 -0.959 4.892 1.00 94.81 97 ILE A CA 1
ATOM 795 C C . ILE A 1 97 ? -8.122 -0.199 4.366 1.00 94.81 97 ILE A C 1
ATOM 797 O O . ILE A 1 97 ? -8.827 -0.696 3.486 1.00 94.81 97 ILE A O 1
ATOM 801 N N . LEU A 1 98 ? -8.364 1.025 4.847 1.00 94.19 98 LEU A N 1
ATOM 802 C CA . LEU A 1 98 ? -9.429 1.877 4.318 1.00 94.19 98 LEU A CA 1
ATOM 803 C C . LEU A 1 98 ? -9.205 2.197 2.834 1.00 94.19 98 LEU A C 1
ATOM 805 O O . LEU A 1 98 ? -10.135 2.087 2.032 1.00 94.19 98 LEU A O 1
ATOM 809 N N . ALA A 1 99 ? -7.972 2.534 2.455 1.00 94.69 99 ALA A N 1
ATOM 810 C CA . ALA A 1 99 ? -7.605 2.781 1.068 1.00 94.69 99 ALA A CA 1
ATOM 811 C C . ALA A 1 99 ? -7.773 1.535 0.188 1.00 94.69 99 ALA A C 1
ATOM 813 O O . ALA A 1 99 ? -8.288 1.637 -0.927 1.00 94.69 99 ALA A O 1
ATOM 814 N N . GLN A 1 100 ? -7.417 0.353 0.701 1.00 95.50 100 GLN A N 1
ATOM 815 C CA . GLN A 1 100 ? -7.631 -0.915 0.007 1.00 95.50 100 GLN A CA 1
ATOM 816 C C . GLN A 1 100 ? -9.116 -1.185 -0.232 1.00 95.50 100 GLN A C 1
ATOM 818 O O . GLN A 1 100 ? -9.518 -1.466 -1.358 1.00 95.50 100 GLN A O 1
ATOM 823 N N . ARG A 1 101 ? -9.954 -1.040 0.801 1.00 93.62 101 ARG A N 1
ATOM 824 C CA . ARG A 1 101 ? -11.414 -1.219 0.689 1.00 93.62 101 ARG A CA 1
ATOM 825 C C . ARG A 1 101 ? -12.067 -0.201 -0.251 1.00 93.62 101 ARG A C 1
ATOM 827 O O . ARG A 1 101 ? -13.132 -0.473 -0.793 1.00 93.62 101 ARG A O 1
ATOM 834 N N . SER A 1 102 ? -11.410 0.936 -0.467 1.00 94.31 102 SER A N 1
ATOM 835 C CA . SER A 1 102 ? -11.847 1.997 -1.382 1.00 94.31 102 SER A CA 1
ATOM 836 C C . SER A 1 102 ? -11.238 1.884 -2.788 1.00 94.31 102 SER A C 1
ATOM 838 O O . SER A 1 102 ? -11.527 2.717 -3.643 1.00 94.31 102 SER A O 1
ATOM 840 N N . GLY A 1 103 ? -10.382 0.886 -3.048 1.00 94.44 103 GLY A N 1
ATOM 841 C CA . GLY A 1 103 ? -9.737 0.674 -4.350 1.00 94.44 103 GLY A CA 1
ATOM 842 C C . GLY A 1 103 ? -8.668 1.711 -4.718 1.00 94.44 103 GLY A C 1
ATOM 843 O O . GLY A 1 103 ? -8.362 1.897 -5.899 1.00 94.44 103 GLY A O 1
ATOM 844 N N . CYS A 1 104 ? -8.104 2.420 -3.735 1.00 95.12 104 CYS A N 1
ATOM 845 C CA . CYS A 1 104 ? -7.145 3.503 -3.967 1.00 95.12 104 CYS A CA 1
ATOM 846 C C . CYS A 1 104 ? -5.755 3.280 -3.350 1.00 95.12 104 CYS A C 1
ATOM 848 O O . CYS A 1 104 ? -4.912 4.168 -3.476 1.00 95.12 104 CYS A O 1
ATOM 850 N N . LEU A 1 105 ? -5.483 2.096 -2.783 1.00 95.81 105 LEU A N 1
ATOM 851 C CA . LEU A 1 105 ? -4.241 1.767 -2.069 1.00 95.81 105 LEU A CA 1
ATOM 852 C C . LEU A 1 105 ? -2.961 2.139 -2.834 1.00 95.81 105 LEU A C 1
ATOM 854 O O . LEU A 1 105 ? -2.095 2.816 -2.285 1.00 95.81 105 LEU A O 1
ATOM 858 N N . GLY A 1 106 ? -2.838 1.768 -4.114 1.00 92.81 106 GLY A N 1
ATOM 859 C CA . GLY A 1 106 ? -1.635 2.078 -4.896 1.00 92.81 106 GLY A CA 1
ATOM 860 C C . GLY A 1 106 ? -1.372 3.577 -5.104 1.00 92.81 106 GLY A C 1
ATOM 861 O O . GLY A 1 106 ? -0.261 3.958 -5.466 1.00 92.81 106 GLY A O 1
ATOM 862 N N . SER A 1 107 ? -2.375 4.433 -4.893 1.00 92.00 107 SER A N 1
ATOM 863 C CA . SER A 1 107 ? -2.260 5.897 -4.983 1.00 92.00 107 SER A CA 1
ATOM 864 C C . SER A 1 107 ? -2.181 6.586 -3.615 1.00 92.00 107 SER A C 1
ATOM 866 O O . SER A 1 107 ? -2.117 7.815 -3.562 1.00 92.00 107 SER A O 1
ATOM 868 N N . THR A 1 108 ? -2.224 5.835 -2.514 1.00 93.38 108 THR A N 1
ATOM 869 C CA . THR A 1 108 ? -2.215 6.386 -1.156 1.00 93.38 108 THR A CA 1
ATOM 870 C C . THR A 1 108 ? -0.819 6.848 -0.756 1.00 93.38 108 THR A C 1
ATOM 872 O O . THR A 1 108 ? 0.182 6.196 -1.046 1.00 93.38 108 THR A O 1
ATOM 875 N N . LEU A 1 109 ? -0.752 7.988 -0.067 1.00 91.56 109 LEU A N 1
ATOM 876 C CA . LEU A 1 109 ? 0.490 8.573 0.429 1.00 91.56 109 LEU A CA 1
ATOM 877 C C . LEU A 1 109 ? 0.364 8.847 1.928 1.00 91.56 109 LEU A C 1
ATOM 879 O O . LEU A 1 109 ? -0.575 9.513 2.361 1.00 91.56 109 LEU A O 1
ATOM 883 N N . ALA A 1 110 ? 1.336 8.372 2.709 1.00 89.38 110 ALA A N 1
ATOM 884 C CA . ALA A 1 110 ? 1.479 8.738 4.114 1.00 89.38 110 ALA A CA 1
ATOM 885 C C . ALA A 1 110 ? 2.367 9.970 4.225 1.00 89.38 110 ALA A C 1
ATOM 887 O O . A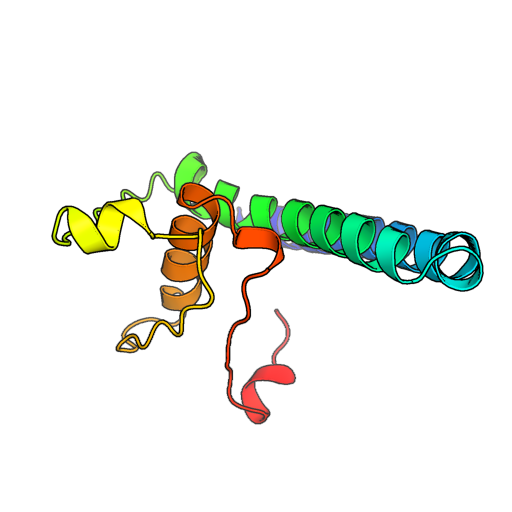LA A 1 110 ? 3.449 10.044 3.635 1.00 89.38 110 ALA A O 1
ATOM 888 N N . VAL A 1 111 ? 1.931 10.918 5.045 1.00 88.94 111 VAL A N 1
ATOM 889 C CA . VAL A 1 111 ? 2.759 12.046 5.454 1.00 88.94 111 VAL A CA 1
ATOM 890 C C . VAL A 1 111 ? 3.395 11.692 6.790 1.00 88.94 111 VAL A C 1
ATOM 892 O O . VAL A 1 111 ? 2.702 11.458 7.774 1.00 88.94 111 VAL A O 1
ATOM 895 N N . MET A 1 112 ? 4.725 11.656 6.824 1.00 86.69 112 MET A N 1
ATOM 896 C CA . MET A 1 112 ? 5.493 11.333 8.025 1.00 86.69 112 MET A CA 1
ATOM 897 C C . MET A 1 112 ? 6.600 12.358 8.268 1.00 86.69 112 MET A C 1
ATOM 899 O O . MET A 1 112 ? 7.101 12.998 7.334 1.00 86.69 112 MET A O 1
ATOM 903 N N . LYS A 1 113 ? 7.011 12.499 9.533 1.00 87.06 113 LYS A N 1
ATOM 904 C CA . LYS A 1 113 ? 8.130 13.368 9.921 1.00 87.06 113 LYS A CA 1
ATOM 905 C C . LYS A 1 113 ? 9.408 12.935 9.202 1.00 87.06 113 LYS A C 1
ATOM 907 O O . LYS A 1 113 ? 9.659 11.747 9.017 1.00 87.06 113 LYS A O 1
ATOM 912 N N . LYS A 1 114 ? 10.262 13.902 8.845 1.00 87.19 114 LYS A N 1
ATOM 913 C CA . LYS A 1 114 ? 11.549 13.626 8.181 1.00 87.19 114 LYS A CA 1
ATOM 914 C C . LYS A 1 114 ? 12.439 12.700 9.016 1.00 87.19 114 LYS A C 1
ATOM 916 O O . LYS A 1 114 ? 13.082 11.833 8.444 1.00 87.19 114 LYS A O 1
ATOM 921 N N . SER A 1 115 ? 12.438 12.855 10.341 1.00 86.31 115 SER A N 1
ATOM 922 C CA . SER A 1 115 ? 13.177 11.984 11.264 1.00 86.31 115 SER A CA 1
ATOM 923 C C . SER A 1 115 ? 12.726 10.523 11.188 1.00 86.31 115 SER A C 1
ATOM 925 O O . SER A 1 115 ? 13.561 9.630 11.241 1.00 86.31 115 SER A O 1
ATOM 927 N N . SER A 1 116 ? 11.430 10.273 10.985 1.00 81.81 116 SER A N 1
ATOM 928 C CA . SER A 1 116 ? 10.871 8.921 10.886 1.00 81.81 116 SER A CA 1
ATOM 929 C C . SER A 1 116 ? 11.223 8.211 9.576 1.00 81.81 116 SER A C 1
ATOM 931 O O . SER A 1 116 ? 11.106 6.997 9.509 1.00 81.81 116 SER A O 1
ATOM 933 N N . LYS A 1 117 ? 11.677 8.932 8.538 1.00 76.00 117 LYS A N 1
ATOM 934 C CA . LYS A 1 117 ? 12.079 8.326 7.252 1.00 76.00 117 LYS A CA 1
ATOM 935 C C . LYS A 1 117 ? 13.346 7.472 7.345 1.00 76.00 117 LYS A C 1
ATOM 937 O O . LYS A 1 117 ? 13.627 6.723 6.419 1.00 76.00 117 LYS A O 1
ATOM 942 N N . PHE A 1 118 ? 14.127 7.642 8.409 1.00 75.50 118 PHE A N 1
ATOM 943 C CA . PHE A 1 118 ? 15.407 6.956 8.604 1.00 75.50 118 PHE A CA 1
ATOM 944 C C . PHE A 1 118 ? 15.316 5.798 9.596 1.00 75.50 118 PHE A C 1
ATOM 946 O O . PHE A 1 118 ? 16.328 5.160 9.874 1.00 75.50 118 PHE A O 1
ATOM 953 N N . LEU A 1 119 ? 14.131 5.547 10.155 1.00 69.69 119 LEU A N 1
ATOM 954 C CA . LEU A 1 119 ? 13.923 4.374 10.986 1.00 69.69 119 LEU A CA 1
ATOM 955 C C . LEU A 1 119 ? 13.903 3.136 10.079 1.00 69.69 119 LEU A C 1
ATOM 957 O O . LEU A 1 119 ? 13.255 3.183 9.029 1.00 69.69 119 LEU A O 1
ATOM 961 N N . PRO A 1 120 ? 14.610 2.055 10.449 1.00 56.00 120 PRO A N 1
ATOM 962 C CA . PRO A 1 120 ? 14.428 0.782 9.776 1.00 56.00 120 PRO A CA 1
ATOM 963 C C . PRO A 1 120 ? 12.958 0.373 9.914 1.00 56.00 120 PRO A C 1
ATOM 965 O O . PRO A 1 120 ? 12.395 0.476 11.006 1.00 56.00 120 PRO A O 1
ATOM 968 N N . ALA A 1 121 ? 12.355 -0.013 8.789 1.00 53.53 121 ALA A N 1
ATOM 969 C CA . ALA A 1 121 ? 11.030 -0.625 8.762 1.00 53.53 121 ALA A CA 1
ATOM 970 C C . ALA A 1 121 ? 11.043 -1.980 9.479 1.00 53.53 121 ALA A C 1
ATOM 972 O O . ALA A 1 121 ? 12.084 -2.676 9.390 1.00 53.53 121 ALA A O 1
#

Organism: Trifolium pratense (NCBI:txid57577)

Foldseek 3Di:
DVPVVLVVVLVVLVVVLVVVLVVCCVPVCVVDVVVSLVSNLVSQLVSLVSLLCCVVPVVVDDDDDDDDPVCVVCQLVDDDDDDDDDDDPCVVSSVLNSCVVSVNNSVDDDDDDPVVVPDDD

Secondary structure (DSSP, 8-state):
--HHHHHHHHHHHHHHHHHHHHHHHHHTTTT-HHHHHHHHHHHHHHHHHHHHHIIIII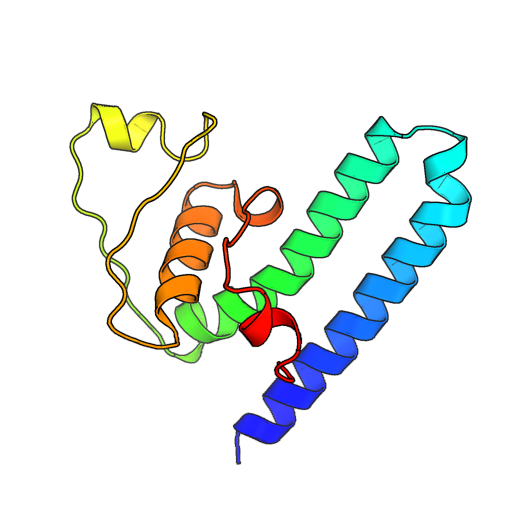S---------HHHHHHTTTS---------STTHHHHHHHHHHHTT-GGG------GGGGGS--